Protein AF-X1VTJ0-F1 (afdb_monomer_lite)

Organism: NCBI:txid412755

Structure (mmCIF, N/CA/C/O backbone):
data_AF-X1VTJ0-F1
#
_entry.id   AF-X1VTJ0-F1
#
loop_
_atom_site.group_PDB
_atom_site.id
_atom_site.type_symbol
_atom_site.label_atom_id
_atom_site.label_alt_id
_atom_site.label_comp_id
_atom_site.label_asym_id
_atom_site.label_entity_id
_atom_site.label_seq_id
_atom_site.pdbx_PDB_ins_code
_atom_site.Cartn_x
_atom_site.Cartn_y
_atom_site.Cartn_z
_atom_site.occupancy
_atom_site.B_iso_or_equiv
_atom_site.auth_seq_id
_atom_site.auth_comp_id
_atom_site.auth_asym_id
_atom_site.auth_atom_id
_atom_site.pdbx_PDB_model_num
ATOM 1 N N . GLY A 1 1 ? -14.791 -0.595 10.977 1.00 81.56 1 GLY A N 1
ATOM 2 C CA . GLY A 1 1 ? -14.703 -0.125 9.585 1.00 81.56 1 GLY A CA 1
ATOM 3 C C . GLY A 1 1 ? -13.829 -1.078 8.808 1.00 81.56 1 GLY A C 1
ATOM 4 O O . GLY A 1 1 ? -12.917 -1.636 9.395 1.00 81.56 1 GLY A O 1
ATOM 5 N N . THR A 1 2 ? -14.099 -1.274 7.525 1.00 86.94 2 THR A N 1
ATOM 6 C CA . THR A 1 2 ? -13.318 -2.176 6.669 1.00 86.94 2 THR A CA 1
ATOM 7 C C . THR A 1 2 ? -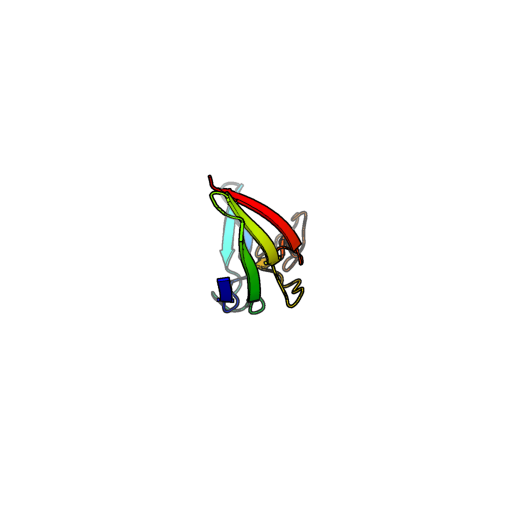13.057 -1.473 5.353 1.00 86.94 2 THR A C 1
ATOM 9 O O . THR A 1 2 ? -13.968 -0.850 4.811 1.00 86.94 2 THR A O 1
ATOM 12 N N . VAL A 1 3 ? -11.830 -1.568 4.854 1.00 89.69 3 VAL A N 1
ATOM 13 C CA . VAL A 1 3 ? -11.450 -1.089 3.526 1.00 89.69 3 VAL A CA 1
ATOM 14 C C . VAL A 1 3 ? -10.810 -2.251 2.784 1.00 89.69 3 VAL A C 1
ATOM 16 O O . VAL A 1 3 ? -9.902 -2.900 3.295 1.00 89.69 3 VAL A O 1
ATOM 19 N N . PHE A 1 4 ? -11.302 -2.521 1.581 1.00 89.19 4 PHE A N 1
ATOM 20 C CA . PHE A 1 4 ? -10.723 -3.502 0.677 1.00 89.19 4 PHE A CA 1
ATOM 21 C C . PHE A 1 4 ? -10.269 -2.786 -0.589 1.00 89.19 4 PHE A C 1
ATOM 23 O O . PHE A 1 4 ? -11.031 -2.015 -1.172 1.00 89.19 4 PHE A O 1
ATOM 30 N N . VAL A 1 5 ? -9.029 -3.038 -0.995 1.00 89.25 5 VAL A N 1
ATOM 31 C CA . VAL A 1 5 ? -8.432 -2.474 -2.201 1.00 89.25 5 VAL A CA 1
ATOM 32 C C . VAL A 1 5 ? -7.955 -3.616 -3.080 1.00 89.25 5 VAL A C 1
ATOM 34 O O . VAL A 1 5 ? -7.107 -4.419 -2.688 1.00 89.25 5 VAL A O 1
ATOM 37 N N . PHE A 1 6 ? -8.487 -3.635 -4.295 1.00 91.69 6 PHE A N 1
ATOM 38 C CA . PHE A 1 6 ? -7.955 -4.410 -5.399 1.00 91.69 6 PHE A CA 1
ATOM 39 C C . PHE A 1 6 ? -7.464 -3.438 -6.466 1.00 91.69 6 PHE A C 1
ATOM 41 O O . PHE A 1 6 ? -8.217 -2.573 -6.913 1.00 91.69 6 PHE A O 1
ATOM 48 N N . SER A 1 7 ? -6.205 -3.581 -6.867 1.00 88.56 7 SER A N 1
ATOM 49 C CA . SER A 1 7 ? -5.647 -2.862 -8.006 1.00 88.56 7 SER A CA 1
ATOM 50 C C . SER A 1 7 ? -4.995 -3.867 -8.927 1.00 88.56 7 SER A C 1
ATOM 52 O O . SER A 1 7 ? -4.094 -4.594 -8.507 1.00 88.56 7 SER A O 1
ATOM 54 N N . SER A 1 8 ? -5.409 -3.875 -10.192 1.00 89.56 8 SER A N 1
ATOM 55 C CA . SER A 1 8 ? -4.661 -4.635 -11.181 1.00 89.56 8 SER A CA 1
ATOM 56 C C . SER A 1 8 ? -3.288 -4.001 -11.384 1.00 89.56 8 SER A C 1
ATOM 58 O O . SER A 1 8 ? -3.140 -2.776 -11.317 1.00 89.56 8 SER A O 1
ATOM 60 N N . GLY A 1 9 ? -2.286 -4.839 -11.613 1.00 87.88 9 GLY A N 1
ATOM 61 C CA . GLY A 1 9 ? -0.931 -4.407 -11.876 1.00 87.88 9 GLY A CA 1
ATOM 62 C C . GLY A 1 9 ? -0.865 -3.541 -13.127 1.00 87.88 9 GLY A C 1
ATOM 63 O O . GLY A 1 9 ? -1.464 -3.858 -14.163 1.00 87.88 9 GLY A O 1
ATOM 64 N N . MET A 1 10 ? -0.146 -2.427 -13.021 1.00 90.06 10 MET A N 1
ATOM 65 C CA . MET A 1 10 ? -0.043 -1.465 -14.110 1.00 90.06 10 MET A CA 1
ATOM 66 C C . MET A 1 10 ? 0.839 -2.023 -15.241 1.00 90.06 10 MET A C 1
ATOM 68 O O . MET A 1 10 ? 1.904 -2.590 -14.965 1.00 90.06 10 MET A O 1
ATOM 72 N N . PRO A 1 11 ? 0.413 -1.885 -16.510 1.00 92.31 11 PRO A N 1
ATOM 73 C CA . PRO A 1 11 ? 1.246 -2.205 -17.661 1.00 92.31 11 PRO A CA 1
ATOM 74 C C . PRO A 1 11 ? 2.360 -1.163 -17.831 1.00 92.31 11 PRO A C 1
ATOM 76 O O . PRO A 1 11 ? 2.138 0.029 -17.622 1.00 92.31 11 PRO A O 1
ATOM 79 N N . TYR A 1 12 ? 3.546 -1.593 -18.256 1.00 91.25 12 TYR A N 1
ATOM 80 C CA . TYR A 1 12 ? 4.666 -0.702 -18.566 1.00 91.25 12 TYR A CA 1
ATOM 81 C C . TYR A 1 12 ? 5.488 -1.209 -19.760 1.00 91.25 12 TYR A C 1
ATOM 83 O O . TYR A 1 12 ? 5.316 -2.335 -20.231 1.00 91.25 12 TYR A O 1
ATOM 91 N N . ALA A 1 13 ? 6.350 -0.338 -20.286 1.00 90.94 13 ALA A N 1
ATOM 92 C CA . ALA A 1 13 ? 7.292 -0.645 -21.360 1.00 90.94 13 ALA A CA 1
ATOM 93 C C . ALA A 1 13 ? 8.724 -0.531 -20.837 1.00 90.94 13 ALA A C 1
ATOM 95 O O . ALA A 1 13 ? 8.990 0.237 -19.913 1.00 90.94 13 ALA A O 1
ATOM 96 N N . ARG A 1 14 ? 9.644 -1.246 -21.477 1.00 89.69 14 ARG A N 1
ATOM 97 C CA . ARG A 1 14 ? 11.081 -1.006 -21.359 1.00 89.69 14 ARG A CA 1
ATOM 98 C C . ARG A 1 14 ? 11.476 0.198 -22.206 1.00 89.69 14 ARG A C 1
ATOM 100 O O . ARG A 1 14 ? 11.151 0.259 -23.395 1.00 89.69 14 ARG A O 1
ATOM 107 N N . ASP A 1 15 ? 12.211 1.110 -21.588 1.00 88.06 15 ASP A N 1
ATOM 108 C CA . ASP A 1 15 ? 12.769 2.293 -22.233 1.00 88.06 15 ASP A CA 1
ATOM 109 C C . ASP A 1 15 ? 14.294 2.160 -22.290 1.00 88.06 15 ASP A C 1
ATOM 111 O O . ASP A 1 15 ? 14.918 1.835 -21.288 1.00 88.06 15 ASP A O 1
ATOM 115 N N . ALA A 1 16 ? 14.914 2.431 -23.435 1.00 85.88 16 ALA A N 1
ATOM 116 C CA . ALA A 1 16 ? 16.364 2.521 -23.555 1.00 85.88 16 ALA A CA 1
ATOM 117 C C . ALA A 1 16 ? 16.810 3.947 -23.841 1.00 85.88 16 ALA A C 1
ATOM 119 O O . ALA A 1 16 ? 16.091 4.747 -24.446 1.00 85.88 16 ALA A O 1
ATOM 120 N N . ARG A 1 17 ? 18.025 4.269 -23.409 1.00 84.12 17 ARG A N 1
ATOM 121 C CA . ARG A 1 17 ? 18.656 5.549 -23.716 1.00 84.12 17 ARG A CA 1
ATOM 122 C C . ARG A 1 17 ? 19.592 5.386 -24.896 1.00 84.12 17 ARG A C 1
ATOM 124 O O . ARG A 1 17 ? 20.477 4.538 -24.865 1.00 84.12 17 ARG A O 1
ATOM 131 N N . THR A 1 18 ? 19.436 6.253 -25.887 1.00 77.12 18 THR A N 1
ATOM 132 C CA . THR A 1 18 ? 20.390 6.380 -26.988 1.00 77.12 18 THR A CA 1
ATOM 133 C C . THR A 1 18 ? 20.971 7.785 -27.025 1.00 77.12 18 THR A C 1
ATOM 135 O O . THR A 1 18 ? 20.289 8.769 -26.714 1.00 77.12 18 THR A O 1
ATOM 138 N N . ASP A 1 19 ? 22.232 7.878 -27.432 1.00 78.31 19 ASP A N 1
ATOM 139 C CA . ASP A 1 19 ? 22.860 9.143 -27.785 1.00 78.31 19 ASP A CA 1
ATOM 140 C C . ASP A 1 19 ? 22.606 9.415 -29.273 1.00 78.31 19 ASP A C 1
ATOM 142 O O . ASP A 1 19 ? 22.864 8.569 -30.128 1.00 78.31 19 ASP A O 1
ATOM 146 N N . VAL A 1 20 ? 22.053 10.588 -29.593 1.00 75.50 20 VAL A N 1
ATOM 147 C CA . VAL A 1 20 ? 21.910 11.042 -30.981 1.00 75.50 20 VAL A CA 1
ATOM 148 C C . VAL A 1 20 ? 23.196 11.774 -31.360 1.00 75.50 20 VAL A C 1
ATOM 150 O O . VAL A 1 20 ? 23.492 12.850 -30.826 1.00 75.50 20 VAL A O 1
ATOM 153 N N . SER A 1 21 ? 23.958 11.152 -32.262 1.00 66.25 21 SER A N 1
ATOM 154 C CA . SER A 1 21 ? 25.364 11.447 -32.574 1.00 66.25 21 SER A CA 1
ATOM 155 C C . SER A 1 21 ? 25.646 12.883 -33.023 1.00 66.25 21 SER A C 1
ATOM 157 O O . SER A 1 21 ? 26.748 13.369 -32.799 1.00 66.25 21 SER A O 1
ATOM 159 N N . ASP A 1 22 ? 24.662 13.603 -33.564 1.00 65.62 22 ASP A N 1
ATOM 160 C CA . ASP A 1 22 ? 24.895 14.940 -34.131 1.00 65.62 22 ASP A CA 1
ATOM 161 C C . ASP A 1 22 ? 24.977 16.086 -33.111 1.00 65.62 22 ASP A C 1
ATOM 163 O O . ASP A 1 22 ? 25.443 17.171 -33.452 1.00 65.62 22 ASP A O 1
ATOM 167 N N . ARG A 1 23 ? 24.507 15.908 -31.865 1.00 67.31 23 ARG A N 1
ATOM 168 C CA . ARG A 1 23 ? 24.502 16.999 -30.857 1.00 67.31 23 ARG A CA 1
ATOM 169 C C . ARG A 1 23 ? 24.761 16.554 -29.417 1.00 67.31 23 ARG A C 1
ATOM 171 O O . ARG A 1 23 ? 24.506 17.324 -28.495 1.00 67.31 23 ARG A O 1
ATOM 178 N N . GLY A 1 24 ? 25.175 15.304 -29.195 1.00 70.75 24 GLY A N 1
ATOM 179 C CA . GLY A 1 24 ? 25.299 14.749 -27.839 1.00 70.75 24 GLY A CA 1
ATOM 180 C C . GLY A 1 24 ? 23.969 14.734 -27.069 1.00 70.75 24 GLY A C 1
ATOM 181 O O . GLY A 1 24 ? 23.951 14.723 -25.837 1.00 70.75 24 GLY A O 1
ATOM 182 N N . ARG A 1 25 ? 22.837 14.780 -27.788 1.00 76.31 25 ARG A N 1
ATOM 183 C CA . ARG A 1 25 ? 21.504 14.818 -27.184 1.00 76.31 25 ARG A CA 1
ATOM 184 C C . ARG A 1 25 ? 21.078 13.401 -26.824 1.00 76.31 25 ARG A C 1
ATOM 186 O O . ARG A 1 25 ? 20.974 12.541 -27.695 1.00 76.31 25 ARG A O 1
ATOM 193 N N . ARG A 1 26 ? 20.780 13.196 -25.545 1.00 77.75 26 ARG A N 1
ATOM 194 C CA . ARG A 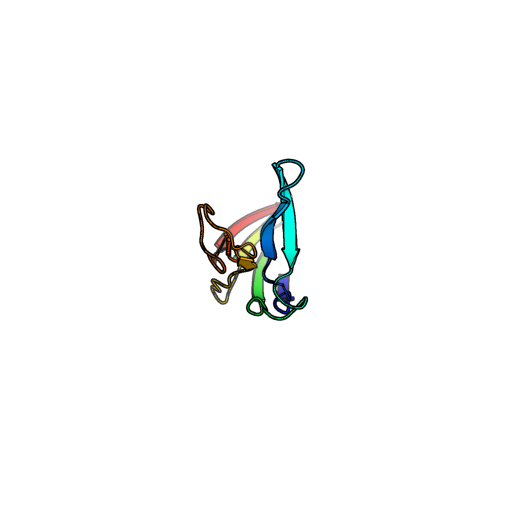1 26 ? 20.260 11.940 -24.996 1.00 77.75 26 ARG A CA 1
ATOM 195 C C . ARG A 1 26 ? 18.753 11.888 -25.181 1.00 77.75 26 ARG A C 1
ATOM 197 O O . ARG A 1 26 ? 18.064 12.848 -24.835 1.00 77.75 26 ARG A O 1
ATOM 204 N N . VAL A 1 27 ? 18.252 10.781 -25.715 1.00 81.50 27 VAL A 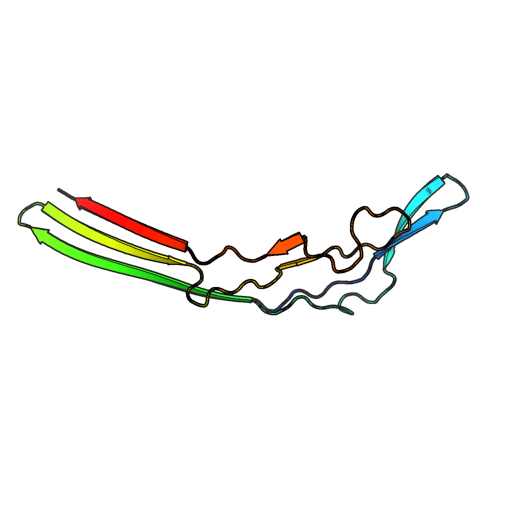N 1
ATOM 205 C CA . VAL A 1 27 ? 16.817 10.564 -25.921 1.00 81.50 27 VAL A CA 1
ATOM 206 C C . VAL A 1 27 ? 16.431 9.197 -25.366 1.00 81.50 27 VAL A C 1
ATOM 208 O O . VAL A 1 27 ? 17.188 8.233 -25.486 1.00 81.50 27 VAL A O 1
ATOM 211 N N . TRP A 1 28 ? 15.254 9.132 -24.746 1.00 83.06 28 TRP A N 1
ATOM 212 C CA . TRP A 1 28 ? 14.632 7.888 -24.310 1.00 83.06 28 TRP A CA 1
ATOM 213 C C . TRP A 1 28 ? 13.755 7.340 -25.429 1.00 83.06 28 TRP A C 1
ATOM 215 O O . TRP A 1 28 ? 12.892 8.047 -25.949 1.00 83.06 28 TRP A O 1
ATOM 225 N N . LEU A 1 29 ? 13.987 6.087 -25.798 1.00 84.31 29 LEU A N 1
ATOM 226 C CA . LEU A 1 29 ? 13.217 5.360 -26.796 1.00 84.31 29 LEU A CA 1
ATOM 227 C C . LEU A 1 29 ? 12.558 4.162 -26.126 1.00 84.31 29 LEU A C 1
ATOM 229 O O . LEU A 1 29 ? 13.212 3.424 -25.394 1.00 84.31 29 LEU A O 1
ATOM 233 N N . LYS A 1 30 ? 11.277 3.934 -26.409 1.00 83.75 30 LYS A N 1
ATOM 234 C CA . LYS A 1 30 ? 10.622 2.690 -25.999 1.00 83.75 30 LYS A CA 1
ATOM 235 C C . LYS A 1 30 ? 11.186 1.553 -26.846 1.00 83.75 30 LYS A C 1
ATOM 237 O O . LYS A 1 30 ? 11.101 1.612 -28.069 1.00 83.75 30 LYS A O 1
ATOM 242 N N . THR A 1 31 ? 11.777 0.542 -26.216 1.00 85.38 31 THR A N 1
ATOM 243 C CA . THR A 1 31 ? 12.293 -0.651 -26.918 1.00 85.38 31 THR A CA 1
ATOM 244 C C . THR A 1 31 ? 11.260 -1.760 -27.023 1.00 85.38 31 THR A C 1
ATOM 246 O O . THR A 1 31 ? 11.452 -2.724 -27.755 1.00 85.38 31 THR A O 1
ATOM 249 N N . THR A 1 32 ? 10.158 -1.624 -26.292 1.00 88.44 32 THR A N 1
ATOM 250 C CA . THR A 1 32 ? 9.042 -2.566 -26.281 1.00 88.44 32 THR A CA 1
ATOM 251 C C . THR A 1 32 ? 7.729 -1.807 -26.373 1.00 88.44 32 THR A C 1
ATOM 253 O O . THR A 1 32 ? 7.664 -0.609 -26.084 1.00 88.44 32 THR A O 1
ATOM 256 N N . GLU A 1 33 ? 6.678 -2.510 -26.784 1.00 87.25 33 GLU A N 1
ATOM 257 C CA . GLU A 1 33 ? 5.329 -1.960 -26.810 1.00 87.25 33 GLU A CA 1
ATOM 258 C C . GLU A 1 33 ? 4.853 -1.586 -25.399 1.00 87.25 33 GLU A C 1
ATOM 260 O O . GLU A 1 33 ? 5.228 -2.200 -24.393 1.00 87.25 33 GLU A O 1
ATOM 265 N N . THR A 1 34 ? 3.999 -0.567 -25.313 1.00 79.81 34 THR A N 1
ATOM 266 C CA . THR A 1 34 ? 3.376 -0.176 -24.046 1.00 79.81 34 THR A CA 1
ATOM 267 C C . THR A 1 34 ? 2.506 -1.314 -23.522 1.00 79.81 34 THR A C 1
ATOM 269 O O . THR A 1 34 ? 1.494 -1.650 -24.128 1.00 79.81 34 THR A O 1
ATOM 272 N N . GLY A 1 35 ? 2.896 -1.887 -22.380 1.00 86.38 35 GLY A N 1
ATOM 273 C CA . GLY A 1 35 ? 2.224 -3.035 -21.769 1.00 86.38 35 GLY A CA 1
ATOM 274 C C . GLY A 1 35 ? 2.836 -4.393 -22.095 1.00 86.38 35 GLY A C 1
ATOM 275 O O . GLY A 1 35 ? 2.269 -5.406 -21.695 1.00 86.38 35 GLY A O 1
ATOM 276 N N . ALA A 1 36 ? 4.013 -4.423 -22.732 1.00 90.38 36 ALA A N 1
ATOM 277 C CA . ALA A 1 36 ? 4.818 -5.638 -22.865 1.00 90.38 36 ALA A CA 1
ATOM 278 C C . ALA A 1 36 ? 5.175 -6.269 -21.504 1.00 90.38 36 ALA A C 1
ATOM 280 O O . ALA A 1 36 ? 5.381 -7.478 -21.417 1.00 90.38 36 ALA A O 1
ATOM 281 N N . TYR A 1 37 ? 5.217 -5.463 -20.437 1.00 91.94 37 TYR A N 1
ATOM 282 C CA . TYR A 1 37 ? 5.389 -5.921 -19.063 1.00 91.94 37 TYR A CA 1
ATOM 283 C C . TYR A 1 37 ? 4.230 -5.461 -18.185 1.00 91.94 37 TYR A C 1
ATOM 285 O O . TYR A 1 37 ? 3.577 -4.451 -18.457 1.00 91.94 37 TYR A O 1
ATOM 293 N N . ARG A 1 38 ? 4.000 -6.186 -17.088 1.00 93.44 38 ARG A N 1
ATOM 294 C CA . ARG A 1 38 ? 2.969 -5.855 -16.108 1.00 93.44 38 ARG A CA 1
ATOM 295 C C . ARG A 1 38 ? 3.496 -6.046 -14.698 1.00 93.44 38 ARG A C 1
ATOM 297 O O . ARG A 1 38 ? 4.178 -7.029 -14.417 1.00 93.44 38 ARG A O 1
ATOM 304 N N . LEU A 1 39 ? 3.180 -5.098 -13.825 1.00 94.69 39 LEU A N 1
ATOM 305 C CA . LEU A 1 39 ? 3.377 -5.276 -12.392 1.00 94.69 39 LEU A CA 1
ATOM 306 C C . LEU A 1 39 ? 2.438 -6.372 -11.853 1.00 94.69 39 LEU A C 1
ATOM 308 O O . LEU A 1 39 ? 1.423 -6.675 -12.483 1.00 94.69 39 LEU A O 1
ATOM 312 N N . PRO A 1 40 ? 2.756 -6.981 -10.703 1.00 94.19 40 PRO A N 1
ATOM 313 C CA . PRO A 1 40 ? 1.831 -7.880 -10.023 1.00 94.19 40 PRO A CA 1
ATOM 314 C C . PRO A 1 40 ? 0.569 -7.146 -9.541 1.00 94.19 40 PRO A C 1
ATOM 316 O O . PRO A 1 40 ? 0.607 -5.961 -9.204 1.00 94.19 40 PRO A O 1
ATOM 319 N N . ASP A 1 41 ? -0.551 -7.866 -9.482 1.00 94.31 41 ASP A N 1
ATOM 320 C CA . ASP A 1 41 ? -1.793 -7.350 -8.904 1.00 94.31 41 ASP A CA 1
ATOM 321 C C . ASP A 1 41 ? -1.642 -7.128 -7.386 1.00 94.31 41 ASP A C 1
ATOM 323 O O . ASP A 1 41 ? -0.963 -7.880 -6.677 1.00 94.31 41 ASP A O 1
ATOM 327 N N . VAL A 1 42 ? -2.305 -6.092 -6.873 1.00 94.06 42 VAL A N 1
ATOM 328 C CA . VAL A 1 42 ? -2.282 -5.710 -5.458 1.00 94.06 42 VAL A CA 1
ATOM 329 C C . VAL A 1 42 ? -3.619 -6.047 -4.808 1.00 94.06 42 VAL A C 1
ATOM 331 O O . VAL A 1 42 ? -4.674 -5.581 -5.242 1.00 94.06 42 VAL A O 1
ATOM 334 N N . PHE A 1 43 ? -3.546 -6.797 -3.708 1.00 93.25 43 PHE A N 1
ATOM 335 C CA . PHE A 1 43 ? -4.677 -7.132 -2.847 1.00 93.25 43 PHE A CA 1
ATOM 336 C C . PHE A 1 43 ? -4.384 -6.670 -1.421 1.00 93.25 43 PHE A C 1
ATOM 338 O O . PHE A 1 43 ? -3.503 -7.214 -0.751 1.00 93.25 43 PHE A O 1
ATOM 345 N N . LEU A 1 44 ? -5.123 -5.667 -0.950 1.00 95.06 44 LEU A N 1
ATOM 346 C CA . LEU A 1 44 ? -4.978 -5.116 0.394 1.00 95.06 44 LEU A CA 1
ATOM 347 C C . LEU A 1 44 ? -6.324 -5.125 1.115 1.00 95.06 44 LEU A C 1
ATOM 349 O O . LEU A 1 44 ? -7.351 -4.708 0.582 1.00 95.06 44 LEU A O 1
ATOM 353 N N . LEU A 1 45 ? -6.296 -5.599 2.355 1.00 95.31 45 LEU A N 1
ATOM 354 C CA . LEU A 1 45 ? -7.423 -5.562 3.272 1.00 95.31 45 LEU A CA 1
ATOM 355 C C . LEU A 1 45 ? -6.983 -4.832 4.534 1.00 95.31 45 LEU A C 1
ATOM 357 O O . LEU A 1 45 ? -6.027 -5.260 5.182 1.00 95.31 45 LEU A O 1
ATOM 361 N N . ASP A 1 46 ? -7.721 -3.788 4.890 1.00 97.12 46 ASP A N 1
ATOM 362 C CA . ASP A 1 46 ? -7.540 -3.026 6.116 1.00 97.12 46 ASP A CA 1
ATOM 363 C C . ASP A 1 46 ? -8.796 -3.159 6.985 1.00 97.12 46 ASP A C 1
ATOM 365 O O . ASP A 1 46 ? -9.930 -2.971 6.531 1.00 97.12 46 ASP A O 1
ATOM 369 N N . LEU A 1 47 ? -8.597 -3.480 8.261 1.00 96.50 47 LEU A N 1
ATOM 370 C CA . LEU A 1 47 ? -9.661 -3.697 9.235 1.00 96.50 47 LEU A CA 1
ATOM 371 C C . LEU A 1 47 ? -9.517 -2.732 10.405 1.00 96.50 47 LEU A C 1
ATOM 373 O O . LEU A 1 47 ? -8.439 -2.573 10.962 1.00 96.50 47 LEU A O 1
ATOM 377 N N . ARG A 1 48 ? -10.633 -2.138 10.818 1.00 96.44 48 ARG A N 1
ATOM 378 C CA . ARG A 1 48 ? -10.781 -1.346 12.041 1.00 96.44 48 ARG A CA 1
ATOM 379 C C . ARG A 1 48 ? -11.889 -1.944 12.891 1.00 96.44 48 ARG A C 1
ATOM 381 O O . ARG A 1 48 ? -13.039 -2.014 12.449 1.00 96.44 48 ARG A O 1
ATOM 388 N N . VAL A 1 49 ? -11.579 -2.266 14.136 1.00 96.12 49 VAL A N 1
ATOM 389 C CA . VAL A 1 49 ? -12.557 -2.655 15.152 1.00 96.12 49 VAL A CA 1
ATOM 390 C C . VAL A 1 49 ? -12.602 -1.563 16.210 1.00 96.12 49 VAL A C 1
ATOM 392 O O . VAL A 1 49 ? -11.567 -1.131 16.702 1.00 96.12 49 VAL A O 1
ATOM 395 N N . GLU A 1 50 ? -13.801 -1.108 16.555 1.00 96.69 50 GLU A N 1
ATOM 396 C CA . GLU A 1 50 ? -14.033 -0.136 17.622 1.00 96.69 50 GLU A CA 1
ATOM 397 C C . GLU A 1 50 ? -15.155 -0.661 18.510 1.00 96.69 50 GLU A C 1
ATOM 399 O O . GLU A 1 50 ? -16.170 -1.161 18.013 1.00 96.69 50 GLU A O 1
ATOM 404 N N . LYS A 1 51 ? -14.971 -0.561 19.825 1.00 96.00 51 LYS A N 1
ATOM 405 C CA . LYS A 1 51 ? -16.001 -0.911 20.799 1.00 96.00 51 LYS A CA 1
ATOM 406 C C . LYS A 1 51 ? -16.323 0.314 21.624 1.00 96.00 51 LYS A C 1
ATOM 408 O O . LYS A 1 51 ? -15.433 0.901 22.213 1.00 96.00 51 LYS A O 1
ATOM 413 N N . ILE A 1 52 ? -17.601 0.659 21.694 1.00 96.81 52 ILE A N 1
ATOM 414 C CA . ILE A 1 52 ? -18.080 1.808 22.453 1.00 96.81 52 ILE A CA 1
ATOM 415 C C . ILE A 1 52 ? -18.656 1.327 23.788 1.00 96.81 52 ILE A C 1
ATOM 417 O O . ILE A 1 52 ? -19.559 0.489 23.811 1.00 96.81 52 ILE A O 1
ATOM 421 N N . PHE A 1 53 ? -18.157 1.889 24.886 1.00 96.62 53 PHE A N 1
ATOM 422 C CA . PHE A 1 53 ? -18.657 1.708 26.244 1.00 96.62 53 PHE A CA 1
ATOM 423 C C . PHE A 1 53 ? -19.266 3.022 26.738 1.00 96.62 53 PHE A C 1
ATOM 425 O O . PHE A 1 53 ? -18.606 4.062 26.729 1.00 96.62 53 PHE A O 1
ATOM 432 N N . ASN A 1 54 ? -20.526 2.982 27.174 1.00 96.06 54 ASN A N 1
ATOM 433 C CA . ASN A 1 54 ? -21.186 4.135 27.785 1.00 96.06 54 ASN A CA 1
ATOM 434 C C . ASN A 1 54 ? -21.032 4.028 29.313 1.00 96.06 54 ASN A C 1
ATOM 436 O O . ASN A 1 54 ? -21.536 3.086 29.920 1.00 96.06 54 ASN A O 1
ATOM 440 N N . LEU A 1 55 ? -20.316 4.977 29.915 1.00 93.44 55 LEU A N 1
ATOM 441 C CA . LEU A 1 55 ? -19.976 5.061 31.338 1.00 93.44 55 LEU A CA 1
ATOM 442 C C . LEU A 1 55 ? -20.614 6.332 31.924 1.00 93.44 55 LEU A C 1
ATOM 444 O O . LEU A 1 55 ? -19.947 7.326 32.216 1.00 93.44 55 LEU A O 1
ATOM 448 N N . GLY A 1 56 ? -21.943 6.328 32.045 1.00 92.62 56 GLY A N 1
ATOM 449 C CA . GLY A 1 56 ? -22.703 7.499 32.488 1.00 92.62 56 GLY A CA 1
ATOM 450 C C . GLY A 1 56 ? -22.612 8.648 31.480 1.00 92.62 56 GLY A C 1
ATOM 451 O O . GLY A 1 56 ? -23.061 8.506 30.346 1.00 92.62 56 GLY A O 1
ATOM 452 N N . ARG A 1 57 ? -22.035 9.783 31.897 1.00 93.94 57 ARG A N 1
ATOM 453 C CA . ARG A 1 57 ? -21.804 10.953 31.025 1.00 93.94 57 ARG A CA 1
ATOM 454 C C . ARG A 1 57 ? -20.596 10.781 30.102 1.00 93.94 57 ARG A C 1
ATOM 456 O O . ARG A 1 57 ? -20.449 11.531 29.152 1.00 93.94 57 ARG A O 1
ATOM 463 N N . VAL A 1 58 ? -19.745 9.793 30.369 1.00 95.94 58 VAL A N 1
ATOM 464 C CA . VAL A 1 58 ? -18.529 9.551 29.593 1.00 95.94 58 VAL A CA 1
ATOM 465 C C . VAL A 1 58 ? -18.757 8.411 28.611 1.00 95.94 58 VAL A C 1
ATOM 467 O O . VAL A 1 58 ? -19.335 7.380 28.951 1.00 95.94 58 VAL A O 1
ATOM 470 N N . ARG A 1 59 ? -18.246 8.552 27.391 1.00 96.50 59 ARG A N 1
ATOM 471 C CA . ARG A 1 59 ? -18.158 7.471 26.408 1.00 96.50 59 ARG A CA 1
ATOM 472 C C . ARG A 1 59 ? -16.693 7.119 26.167 1.00 96.50 59 ARG A C 1
ATOM 474 O O . ARG A 1 59 ? -15.908 7.968 25.753 1.00 96.50 59 ARG A O 1
ATOM 481 N N . LEU A 1 60 ? -16.344 5.856 26.399 1.00 97.12 60 LEU A N 1
ATOM 482 C CA . LEU A 1 60 ? -15.018 5.291 26.157 1.00 97.12 60 LEU A CA 1
ATOM 483 C C . LEU A 1 60 ? -15.069 4.406 24.911 1.00 97.12 60 LEU A C 1
ATOM 485 O O . LEU A 1 60 ? -15.870 3.477 24.853 1.00 97.12 60 LEU A O 1
ATOM 489 N N . SER A 1 61 ? -14.206 4.665 23.930 1.00 97.44 61 SER A N 1
ATOM 490 C CA . SER A 1 61 ? -14.165 3.900 22.679 1.00 97.44 61 SER A CA 1
ATOM 491 C C . SER A 1 61 ? -12.740 3.440 22.347 1.00 97.44 61 SER A C 1
ATOM 493 O O . SER A 1 61 ? -12.001 4.173 21.684 1.00 97.44 61 SER A O 1
ATOM 495 N N . PRO A 1 62 ? -12.289 2.270 22.839 1.00 97.12 62 PRO A N 1
ATOM 496 C CA . PRO A 1 62 ? -11.086 1.624 22.332 1.00 97.12 62 PRO A CA 1
ATOM 497 C C . PRO A 1 62 ? -11.258 1.192 20.873 1.00 97.12 62 PRO A C 1
ATOM 499 O O . PRO A 1 62 ? -12.315 0.704 20.461 1.00 97.12 62 PRO A O 1
ATOM 502 N N . MET A 1 63 ? -10.182 1.344 20.110 1.00 97.50 63 MET A N 1
ATOM 503 C CA . MET A 1 63 ? -10.097 1.034 18.689 1.00 97.50 63 MET A CA 1
ATOM 504 C C . MET A 1 63 ? -8.787 0.317 18.357 1.00 97.50 63 MET A C 1
ATOM 506 O O . MET A 1 63 ? -7.736 0.605 18.935 1.00 97.50 63 MET A O 1
ATOM 510 N N . MET A 1 64 ? -8.862 -0.602 17.399 1.00 97.44 64 MET A N 1
ATOM 511 C CA . MET A 1 64 ? -7.731 -1.322 16.829 1.00 97.44 64 MET A CA 1
ATOM 512 C C . MET A 1 64 ? -7.833 -1.303 15.307 1.00 97.44 64 MET A C 1
ATOM 514 O O . MET A 1 64 ? -8.862 -1.699 14.758 1.00 97.44 64 MET A O 1
ATOM 518 N N . ASP A 1 65 ? -6.748 -0.909 14.647 1.00 97.50 65 ASP A N 1
ATOM 519 C CA . ASP A 1 65 ? -6.599 -0.946 13.196 1.00 97.50 65 ASP A CA 1
ATOM 520 C C . ASP A 1 65 ? -5.512 -1.947 12.807 1.00 97.50 65 ASP A C 1
ATOM 522 O O . ASP A 1 65 ? -4.427 -1.963 13.391 1.00 97.50 65 ASP A O 1
ATOM 526 N N . ILE A 1 66 ? -5.799 -2.748 11.789 1.00 97.31 66 ILE A N 1
ATOM 527 C CA . ILE A 1 66 ? -4.877 -3.674 11.144 1.00 97.31 66 ILE A CA 1
ATOM 528 C C . ILE A 1 66 ? -4.857 -3.304 9.666 1.00 97.31 66 ILE A C 1
ATOM 530 O O . ILE A 1 66 ? -5.844 -3.520 8.966 1.00 97.31 66 ILE A O 1
ATOM 534 N N . ALA A 1 67 ? -3.748 -2.741 9.199 1.00 96.94 67 ALA A N 1
ATOM 535 C CA . ALA A 1 67 ? -3.533 -2.466 7.783 1.00 96.94 67 ALA A CA 1
ATOM 536 C C . ALA A 1 67 ? -2.728 -3.596 7.135 1.00 96.94 67 ALA A C 1
ATOM 538 O O . ALA A 1 67 ? -1.841 -4.160 7.783 1.00 96.94 67 ALA A O 1
ATOM 539 N N . ASN A 1 68 ? -3.009 -3.894 5.865 1.00 95.81 68 ASN A N 1
ATOM 540 C CA . ASN A 1 68 ? -2.421 -5.002 5.114 1.00 95.81 68 ASN A CA 1
ATOM 541 C C . ASN A 1 68 ? -2.559 -6.335 5.882 1.00 95.81 68 ASN A C 1
ATOM 543 O O . ASN A 1 68 ? -1.584 -6.990 6.266 1.00 95.81 68 ASN A O 1
ATOM 547 N N . VAL A 1 69 ? -3.808 -6.738 6.133 1.00 95.62 69 VAL A N 1
ATOM 54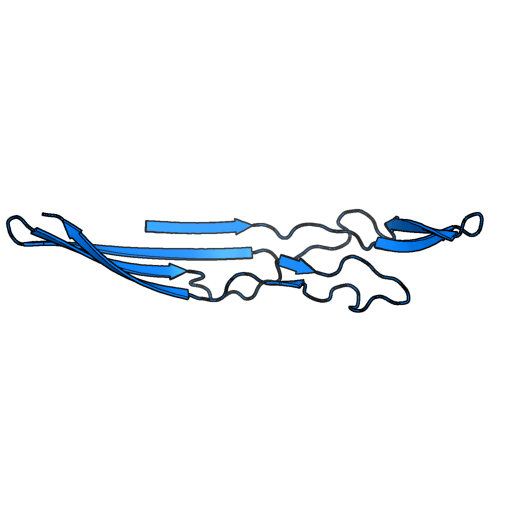8 C CA . VAL A 1 69 ? -4.162 -7.964 6.869 1.00 95.62 69 VAL A CA 1
ATOM 549 C C . VAL A 1 69 ? -3.510 -9.199 6.249 1.00 95.62 69 VAL A C 1
ATOM 551 O O . VAL A 1 69 ? -3.043 -10.065 6.983 1.00 95.62 69 VAL A O 1
ATOM 554 N N . PHE A 1 70 ? -3.370 -9.265 4.924 1.00 94.62 70 PHE A N 1
ATOM 555 C CA . PHE A 1 70 ? -2.706 -10.382 4.242 1.00 94.62 70 PHE A CA 1
ATOM 556 C C . PHE A 1 70 ? -1.170 -10.339 4.308 1.00 94.62 70 PHE A C 1
ATOM 558 O O . PHE A 1 70 ? -0.534 -11.324 3.955 1.00 94.62 70 PHE A O 1
ATOM 565 N N . ASN A 1 71 ? -0.573 -9.253 4.818 1.00 93.94 71 ASN A N 1
ATOM 566 C CA . ASN A 1 71 ? 0.876 -9.010 4.828 1.00 93.94 71 ASN A CA 1
ATOM 567 C C . ASN A 1 71 ? 1.516 -9.177 3.447 1.00 93.94 71 ASN A C 1
ATOM 569 O O . ASN A 1 71 ? 2.547 -9.830 3.299 1.00 93.94 71 ASN A O 1
ATOM 573 N N . SER A 1 72 ? 0.877 -8.603 2.431 1.00 94.12 72 SER A N 1
ATOM 574 C CA . SER A 1 72 ? 1.431 -8.591 1.086 1.00 94.12 72 SER A CA 1
ATOM 575 C C . SER A 1 72 ? 2.702 -7.738 1.028 1.00 94.12 72 SER A C 1
ATOM 577 O O . SER A 1 72 ? 2.763 -6.687 1.665 1.00 94.12 72 SER A O 1
ATOM 579 N N . GLY A 1 73 ? 3.685 -8.187 0.247 1.00 93.69 73 GLY A N 1
ATOM 580 C CA . GLY A 1 73 ? 4.899 -7.452 -0.123 1.00 93.69 73 GLY A CA 1
ATOM 581 C C . GLY A 1 73 ? 4.966 -7.164 -1.625 1.00 93.69 73 GLY A C 1
ATOM 582 O O . GLY A 1 73 ? 6.051 -7.150 -2.198 1.00 93.69 73 GLY A O 1
ATOM 583 N N . THR A 1 74 ? 3.810 -7.019 -2.283 1.00 94.94 74 THR A N 1
ATOM 584 C CA . THR A 1 74 ? 3.710 -6.763 -3.725 1.00 94.94 74 THR A CA 1
ATOM 585 C C . THR A 1 74 ? 4.515 -5.527 -4.145 1.00 94.94 74 THR A C 1
ATOM 587 O O . THR A 1 74 ? 4.367 -4.452 -3.561 1.00 94.94 74 THR A O 1
ATOM 590 N N . VAL A 1 75 ? 5.327 -5.676 -5.194 1.00 95.19 75 VAL A N 1
ATOM 591 C CA . VAL A 1 75 ? 6.061 -4.582 -5.848 1.00 95.19 75 VAL A CA 1
ATOM 592 C C . VAL A 1 75 ? 5.093 -3.720 -6.655 1.00 95.19 75 VAL A C 1
ATOM 594 O O . VAL A 1 75 ? 4.356 -4.233 -7.494 1.00 95.19 75 VAL A O 1
ATOM 597 N N . THR A 1 76 ? 5.104 -2.412 -6.418 1.00 94.50 76 THR A N 1
ATOM 598 C CA . THR A 1 76 ? 4.222 -1.438 -7.085 1.00 94.50 76 THR A CA 1
ATOM 599 C C . THR A 1 76 ? 4.957 -0.541 -8.069 1.00 94.50 76 THR A C 1
ATOM 601 O O . THR A 1 76 ? 4.317 0.217 -8.791 1.00 94.50 76 THR A O 1
ATOM 604 N N . ASN A 1 77 ? 6.287 -0.608 -8.097 1.00 93.38 77 ASN A N 1
ATOM 605 C CA . ASN A 1 77 ? 7.114 0.166 -9.008 1.00 93.38 77 ASN A CA 1
ATOM 606 C C . ASN A 1 77 ? 8.447 -0.547 -9.252 1.00 93.38 77 ASN A C 1
ATOM 608 O O . ASN A 1 77 ? 9.013 -1.143 -8.334 1.00 93.38 77 ASN A O 1
ATOM 612 N N . VAL A 1 78 ? 8.956 -0.467 -10.477 1.00 94.56 78 VAL A N 1
ATOM 613 C CA . VAL A 1 78 ? 10.225 -1.070 -10.900 1.00 94.56 78 VAL A CA 1
ATOM 614 C C . VAL A 1 78 ? 10.980 -0.104 -11.802 1.00 94.56 78 VAL A C 1
ATOM 616 O O . VAL A 1 78 ? 10.386 0.775 -12.427 1.00 94.56 78 VAL A O 1
ATOM 619 N N . VAL A 1 79 ? 12.288 -0.301 -11.934 1.00 93.62 79 VAL A N 1
ATOM 620 C CA . VAL A 1 79 ? 13.076 0.398 -12.951 1.00 93.62 79 VAL A CA 1
ATOM 621 C C . VAL A 1 79 ? 12.628 -0.061 -14.342 1.00 93.62 79 VAL A C 1
ATOM 623 O O . VAL A 1 79 ? 12.842 -1.209 -14.732 1.00 93.62 79 VAL A O 1
ATOM 626 N N . SER A 1 80 ? 12.002 0.844 -15.099 1.00 91.50 80 SER A N 1
ATOM 627 C CA . SER A 1 80 ? 11.565 0.596 -16.481 1.00 91.50 80 SER A CA 1
ATOM 628 C C . SER A 1 80 ? 12.625 0.954 -17.528 1.00 91.50 80 SER A C 1
ATOM 630 O O . SER A 1 80 ? 12.488 0.583 -18.695 1.00 91.50 80 SER A O 1
ATOM 632 N N . SER A 1 81 ? 13.671 1.679 -17.126 1.00 88.31 81 SER A N 1
ATOM 633 C CA . SER A 1 81 ? 14.744 2.119 -18.011 1.00 88.31 81 SER A CA 1
ATOM 634 C C . SER A 1 81 ? 15.904 1.128 -18.051 1.00 88.31 81 SER A C 1
ATOM 636 O O . SER A 1 81 ? 16.233 0.476 -17.065 1.00 88.31 81 SER A O 1
ATOM 638 N N . ASP A 1 82 ? 16.538 1.028 -19.210 1.00 86.62 82 ASP A N 1
ATOM 639 C CA . ASP A 1 82 ? 17.646 0.125 -19.460 1.00 86.62 82 ASP A CA 1
ATOM 640 C C . ASP A 1 82 ? 18.689 0.797 -20.353 1.00 86.62 82 ASP A C 1
ATOM 642 O O . ASP A 1 82 ? 18.454 1.067 -21.532 1.00 86.62 82 ASP A O 1
ATOM 646 N N . TRP A 1 83 ? 19.840 1.141 -19.781 1.00 83.12 83 TRP A N 1
ATOM 647 C CA . TRP A 1 83 ? 20.912 1.801 -20.517 1.00 83.12 83 TRP A CA 1
ATOM 648 C C . TRP A 1 83 ? 22.280 1.561 -19.880 1.00 83.12 83 TRP A C 1
ATOM 650 O O . TRP A 1 83 ? 22.404 1.329 -18.676 1.00 83.12 83 TRP A O 1
ATOM 660 N N . SER A 1 84 ? 23.326 1.657 -20.702 1.00 74.88 84 SER A N 1
ATO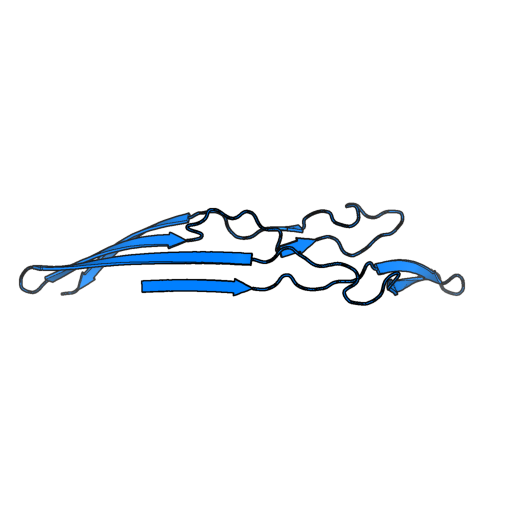M 661 C CA . SER A 1 84 ? 24.714 1.468 -20.282 1.00 74.88 84 SER A CA 1
ATOM 662 C C . SER A 1 84 ? 25.155 2.587 -19.331 1.00 74.88 84 SER A C 1
ATOM 664 O O . SER A 1 84 ? 25.460 3.695 -19.774 1.00 74.88 84 SER A O 1
ATOM 666 N N . GLY A 1 85 ? 25.181 2.295 -18.029 1.00 75.69 85 GLY A N 1
ATOM 667 C CA . GLY A 1 85 ? 25.513 3.251 -16.966 1.00 75.69 85 GLY A CA 1
ATOM 668 C C . GLY A 1 85 ? 24.389 3.497 -15.956 1.00 75.69 85 GLY A C 1
ATOM 669 O O . GLY A 1 85 ? 24.553 4.342 -15.079 1.00 75.69 85 GLY A O 1
ATOM 670 N N . ALA A 1 86 ? 23.260 2.789 -16.062 1.00 82.00 86 ALA A N 1
ATOM 671 C CA . ALA A 1 86 ? 22.233 2.799 -15.026 1.00 82.00 86 ALA A CA 1
ATOM 672 C C . ALA A 1 86 ? 22.776 2.228 -13.700 1.00 82.00 86 ALA A C 1
ATOM 674 O O . ALA A 1 86 ? 23.419 1.180 -13.692 1.00 82.00 86 ALA A O 1
AT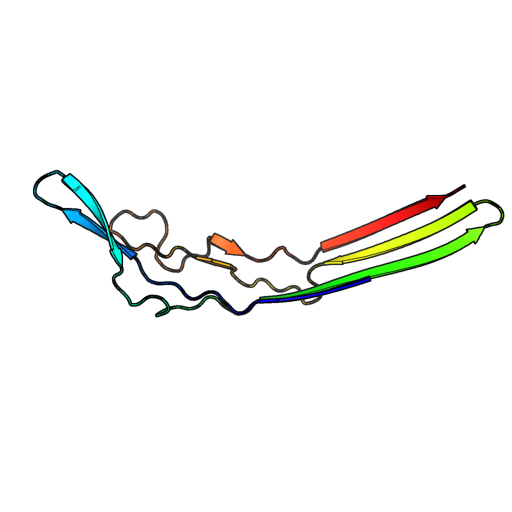OM 675 N N . GLU A 1 87 ? 22.486 2.896 -12.579 1.00 86.75 87 GLU A N 1
ATOM 676 C CA . GLU A 1 87 ? 22.862 2.421 -11.234 1.00 86.75 87 GLU A CA 1
ATOM 677 C C . GLU A 1 87 ? 22.110 1.149 -10.827 1.00 86.75 87 GLU A C 1
ATOM 679 O O . GLU A 1 87 ? 22.607 0.349 -10.036 1.00 86.75 87 GLU A O 1
ATOM 684 N N . ARG A 1 88 ? 20.899 0.969 -11.363 1.00 88.81 88 ARG A N 1
ATOM 685 C CA . ARG A 1 88 ? 20.016 -0.164 -11.091 1.00 88.81 88 ARG A CA 1
ATOM 686 C C . ARG A 1 88 ? 19.580 -0.810 -12.404 1.00 88.81 88 ARG A C 1
ATOM 688 O O . ARG A 1 88 ? 19.289 -0.081 -13.356 1.00 88.81 88 ARG A O 1
ATOM 695 N N . PRO A 1 89 ? 19.541 -2.151 -12.475 1.00 91.75 89 PRO A N 1
ATOM 696 C CA . PRO A 1 89 ? 19.137 -2.856 -13.682 1.00 91.75 89 PRO A CA 1
ATOM 697 C C . PRO A 1 89 ? 17.630 -2.725 -13.936 1.00 91.75 89 PRO A C 1
ATOM 699 O O . PRO A 1 89 ? 16.842 -2.448 -13.030 1.00 91.75 89 PRO A O 1
ATOM 702 N N . PHE A 1 90 ? 17.224 -2.984 -15.179 1.00 91.25 90 PHE A N 1
ATOM 703 C CA . PHE A 1 90 ? 15.816 -3.139 -15.543 1.00 91.25 90 PHE A CA 1
ATOM 704 C C . PHE A 1 90 ? 15.120 -4.177 -14.642 1.00 91.25 90 PHE A C 1
ATOM 706 O O . PHE A 1 90 ? 15.708 -5.210 -14.325 1.00 91.25 90 PHE A O 1
ATOM 713 N N . GLN A 1 91 ? 13.864 -3.909 -14.267 1.00 92.31 91 GLN A N 1
ATOM 714 C CA . GLN A 1 91 ? 13.043 -4.684 -13.315 1.00 92.31 91 GLN A CA 1
ATOM 715 C C . GLN A 1 91 ? 13.471 -4.640 -11.844 1.00 92.31 91 GLN A C 1
ATOM 717 O O . GLN A 1 91 ? 12.823 -5.284 -11.019 1.00 92.31 91 GLN A O 1
ATOM 722 N N . ASP A 1 92 ? 14.484 -3.855 -11.475 1.00 94.06 92 ASP A N 1
ATOM 723 C CA . ASP A 1 92 ? 14.822 -3.685 -10.062 1.00 94.06 92 ASP A CA 1
ATOM 724 C C . ASP A 1 92 ? 13.658 -3.017 -9.292 1.00 94.06 92 ASP A C 1
ATOM 726 O O . ASP A 1 92 ? 13.201 -1.941 -9.705 1.00 94.06 92 ASP A O 1
ATOM 730 N N . PRO A 1 93 ? 13.142 -3.617 -8.199 1.00 93.88 93 PRO A N 1
ATOM 731 C CA . PRO A 1 93 ? 12.044 -3.045 -7.422 1.00 93.88 93 PRO A CA 1
ATOM 732 C C . PRO A 1 93 ? 12.400 -1.678 -6.832 1.00 93.88 93 PRO A C 1
ATOM 734 O O . PRO A 1 93 ? 13.432 -1.514 -6.182 1.00 93.88 93 PRO A O 1
ATOM 737 N N . GLN A 1 94 ? 11.525 -0.694 -7.040 1.00 94.31 94 GLN A N 1
ATOM 738 C CA . GLN A 1 94 ? 11.665 0.656 -6.482 1.00 94.31 94 GLN A CA 1
ATOM 739 C C . GLN A 1 94 ? 10.743 0.866 -5.287 1.00 94.31 94 GLN A C 1
ATOM 741 O O . GLN A 1 94 ? 11.185 1.363 -4.257 1.00 94.31 94 GLN A O 1
ATOM 746 N N . ASP A 1 95 ? 9.494 0.415 -5.406 1.00 93.75 95 ASP A N 1
ATOM 747 C CA . ASP A 1 95 ? 8.494 0.561 -4.356 1.00 93.75 95 ASP A CA 1
ATOM 748 C C . ASP A 1 95 ? 7.753 -0.750 -4.128 1.00 93.75 95 ASP A C 1
ATOM 750 O O . ASP A 1 95 ? 7.462 -1.510 -5.058 1.00 93.75 95 ASP A O 1
ATOM 754 N N . ILE A 1 96 ? 7.402 -0.976 -2.868 1.00 94.25 96 ILE A N 1
ATOM 755 C CA . ILE A 1 96 ? 6.551 -2.074 -2.426 1.00 94.25 96 ILE A CA 1
ATOM 756 C C . ILE A 1 96 ? 5.387 -1.516 -1.615 1.00 94.25 96 ILE A C 1
ATOM 758 O O . ILE A 1 96 ? 5.470 -0.432 -1.029 1.00 94.25 96 ILE A O 1
ATOM 762 N N . VAL A 1 97 ? 4.297 -2.277 -1.543 1.00 94.88 97 VAL A N 1
ATOM 763 C CA . VAL A 1 97 ? 3.186 -1.951 -0.644 1.00 94.88 97 VAL A CA 1
ATOM 764 C C . VAL A 1 97 ? 3.671 -1.810 0.803 1.00 94.88 97 VAL A C 1
ATOM 766 O O . VAL A 1 97 ? 4.609 -2.475 1.244 1.00 94.88 97 VAL A O 1
ATOM 769 N N . SER A 1 98 ? 3.000 -0.947 1.571 1.00 94.19 98 SER A N 1
ATOM 770 C CA . SER A 1 98 ? 3.301 -0.798 2.996 1.00 94.19 98 SER A CA 1
ATOM 771 C C . SER A 1 98 ? 3.159 -2.138 3.737 1.00 94.19 98 SER A C 1
ATOM 773 O O . SER A 1 98 ? 2.191 -2.867 3.491 1.00 94.19 98 SER A O 1
ATOM 775 N N . PRO A 1 99 ? 4.061 -2.448 4.687 1.00 94.81 99 PRO A N 1
ATOM 776 C CA . PRO A 1 99 ? 4.001 -3.693 5.449 1.00 94.81 99 PRO A CA 1
ATOM 777 C C . PRO A 1 99 ? 2.746 -3.750 6.329 1.00 94.81 99 PRO A C 1
ATOM 779 O O . PRO A 1 99 ? 2.056 -2.740 6.528 1.00 94.81 99 PRO A O 1
ATOM 782 N N . ARG A 1 100 ? 2.464 -4.924 6.909 1.00 97.00 100 ARG A N 1
ATOM 783 C CA . ARG A 1 100 ? 1.403 -5.060 7.913 1.00 97.00 100 ARG A CA 1
ATOM 784 C C . ARG A 1 100 ? 1.668 -4.125 9.090 1.00 97.00 100 ARG A C 1
ATOM 786 O O . ARG A 1 100 ? 2.740 -4.151 9.692 1.00 97.00 100 ARG A O 1
ATOM 793 N N . ARG A 1 101 ? 0.673 -3.306 9.433 1.00 97.06 101 ARG A N 1
ATOM 794 C CA . ARG A 1 101 ? 0.759 -2.345 10.541 1.00 97.06 101 ARG A CA 1
ATOM 795 C C . ARG A 1 101 ? -0.414 -2.511 11.485 1.00 97.06 101 ARG A C 1
ATOM 797 O O . ARG A 1 101 ? -1.545 -2.701 11.049 1.00 97.06 101 ARG A O 1
ATOM 804 N N . PHE A 1 102 ? -0.127 -2.360 12.770 1.00 97.50 102 PHE A N 1
ATOM 805 C CA . PHE A 1 102 ? -1.118 -2.353 13.836 1.00 97.50 102 PHE A CA 1
ATOM 806 C C . PHE A 1 102 ? -1.175 -0.963 14.462 1.00 97.50 102 PHE A C 1
ATOM 808 O O . PHE A 1 102 ? -0.137 -0.344 14.704 1.00 97.50 102 PHE A O 1
ATOM 815 N N . ARG A 1 103 ? -2.381 -0.468 14.735 1.00 97.31 103 ARG A N 1
ATOM 816 C CA . ARG A 1 103 ? -2.599 0.769 15.487 1.00 97.31 103 ARG A CA 1
ATOM 817 C C . ARG A 1 103 ? -3.625 0.515 16.574 1.00 97.31 103 ARG A C 1
ATOM 819 O O . ARG A 1 103 ? -4.677 -0.054 16.311 1.00 97.31 103 ARG A O 1
ATOM 826 N N . LEU A 1 104 ? -3.324 0.970 17.779 1.00 97.44 104 LEU A N 1
ATOM 827 C CA . LEU A 1 104 ? -4.256 0.976 18.898 1.00 97.44 104 LEU A CA 1
ATOM 828 C C . LEU A 1 104 ? -4.592 2.420 19.239 1.00 97.44 104 LEU A C 1
ATOM 830 O O . LEU A 1 104 ? -3.746 3.308 19.129 1.00 97.44 104 LEU A O 1
ATOM 834 N N . GLY A 1 105 ? -5.831 2.660 19.640 1.00 96.81 105 GLY A N 1
ATOM 835 C CA . GLY A 1 105 ? -6.281 3.981 20.033 1.00 96.81 105 GLY A CA 1
ATOM 836 C C . GLY A 1 105 ? -7.423 3.912 21.027 1.00 96.81 105 GLY A C 1
ATOM 837 O O . GLY A 1 105 ? -8.104 2.898 21.158 1.00 96.81 105 GLY A O 1
ATOM 838 N N . ILE A 1 106 ? -7.633 5.013 21.735 1.00 96.69 106 ILE A N 1
ATOM 839 C CA . ILE A 1 106 ? -8.733 5.180 22.679 1.00 96.69 106 ILE A CA 1
ATOM 840 C C . ILE A 1 106 ? -9.341 6.555 22.424 1.00 96.69 106 ILE A C 1
ATOM 842 O O . ILE A 1 106 ? -8.616 7.536 22.273 1.00 96.69 106 ILE A O 1
ATOM 846 N N . ARG A 1 107 ? -10.671 6.631 22.364 1.00 96.75 107 ARG A N 1
ATOM 847 C CA . ARG A 1 107 ? -11.419 7.889 22.293 1.00 96.75 107 ARG A CA 1
ATOM 848 C C . ARG A 1 107 ? -12.256 8.072 23.552 1.00 96.75 107 ARG A C 1
ATOM 850 O O . ARG A 1 107 ? -12.989 7.164 23.935 1.00 96.75 107 ARG A O 1
ATOM 857 N N . LEU A 1 108 ? -12.160 9.249 24.159 1.00 96.62 108 LEU A N 1
ATOM 858 C CA . LEU A 1 108 ? -13.004 9.684 25.270 1.00 96.62 108 LEU A CA 1
ATOM 859 C C . LEU A 1 108 ? -13.923 10.810 24.791 1.00 96.62 108 LEU A C 1
ATOM 861 O O . LEU A 1 108 ? -13.504 11.675 24.023 1.00 96.62 108 LEU A O 1
ATOM 865 N N . THR A 1 109 ? -15.179 10.784 25.213 1.00 95.88 109 THR A N 1
ATOM 866 C CA . THR A 1 109 ? -16.165 11.844 24.953 1.00 95.88 109 THR A CA 1
ATOM 867 C C . THR A 1 109 ? -16.930 12.110 26.244 1.00 95.88 109 THR A C 1
ATOM 869 O O . THR A 1 109 ? -17.220 11.154 26.966 1.00 95.88 109 THR A O 1
ATOM 872 N N . PHE A 1 110 ? -17.207 13.380 26.539 1.00 93.31 110 PHE A N 1
ATOM 873 C CA . PHE A 1 110 ? -17.824 13.863 27.780 1.00 93.31 110 PHE A CA 1
ATOM 874 C C . PHE A 1 110 ? -19.125 14.607 27.483 1.00 93.31 110 PHE A C 1
ATOM 876 O O . PHE A 1 110 ? -19.223 15.149 26.357 1.00 93.31 110 PHE A O 1
#

Radius of gyration: 23.26 Å; chains: 1; bounding box: 48×27×67 Å

Foldseek 3Di:
DKDKDKDFWAAAFAWEWDQDPPPRDIDIDGPDDGRPDTFHIDTWIKDKDWDWDDDDQKIKIKMKIKTRPVQDFGQRDFPRYDYDPDPDHGRHGDDTDDGIDMDIDMDMDD

Secondary structure (DSSP, 8-state):
-EEEEEEPPPEE--EEEEEETTTTEEEEEESS-TTSEEPPPEEEEEEEEE--EEETTEEEEEEEEEESTT----EEEE--EE-TT-SS-TT-EEEEPPPPEEEEEEEEE-

pLDDT: mean 90.55, std 7.32, range [65.62, 97.5]

Sequence (110 aa):
GTVFVFSSGMPYARDARTDVSDRGRRVWLKTTETGAYRLPDVFLLDLRVEKIFNLGRVRLSPMMDIANVFNSGTVTNVVSSDWSGAERPFQDPQDIVSPRRFRLGIRLTF